Protein AF-A0A924I1H1-F1 (afdb_monomer_lite)

Sequence (68 aa):
VGPGSRIRLARFDFDDATHKGSSQTQVEKGALAVVSGQIAHENPKGMTVQTPTSVLGVRGTRFVVTVK

pLDDT: mean 84.65, std 4.65, range [69.19, 91.56]

Foldseek 3Di:
DFPPWDKDFPDWFADPVQREAATEMETAAAKDKDADDSHLVNPQQRYWYHYPVDIDRHRGGIDMDHHD

Structure (mmCIF, N/CA/C/O backbone):
data_AF-A0A924I1H1-F1
#
_entry.id   AF-A0A924I1H1-F1
#
loop_
_atom_site.group_PDB
_atom_site.id
_atom_site.type_symbol
_atom_site.label_atom_id
_atom_site.label_alt_id
_atom_site.label_comp_id
_atom_site.label_asym_id
_atom_site.label_entity_id
_atom_site.label_seq_id
_atom_site.pdbx_PDB_ins_code
_atom_site.Cartn_x
_atom_site.Cartn_y
_atom_site.Cartn_z
_atom_site.occupancy
_atom_site.B_iso_or_equiv
_atom_site.auth_seq_id
_atom_site.auth_comp_id
_atom_site.auth_asym_id
_atom_site.auth_atom_id
_atom_site.pdbx_PDB_model_num
ATOM 1 N N . VAL A 1 1 ? -2.382 -9.217 6.411 1.00 81.62 1 VAL A N 1
ATOM 2 C CA . VAL A 1 1 ? -3.651 -8.499 6.688 1.00 81.62 1 VA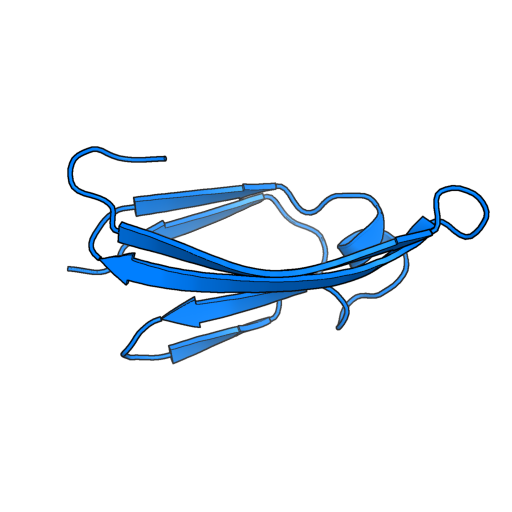L A CA 1
ATOM 3 C C . VAL A 1 1 ? -4.138 -8.924 8.063 1.00 81.62 1 VAL A C 1
ATOM 5 O O . VAL A 1 1 ? -4.000 -10.099 8.373 1.00 81.62 1 VAL A O 1
ATOM 8 N N . GLY A 1 2 ? -4.599 -7.989 8.897 1.00 82.94 2 GLY A N 1
ATOM 9 C CA . GLY A 1 2 ? -5.080 -8.285 10.251 1.00 82.94 2 GLY A CA 1
ATOM 10 C C . GLY A 1 2 ? -6.501 -8.879 10.302 1.00 82.94 2 GLY A C 1
ATOM 11 O O . GLY A 1 2 ? -7.215 -8.851 9.297 1.00 82.94 2 GLY A O 1
ATOM 12 N N . PRO A 1 3 ? -6.932 -9.412 11.461 1.00 84.75 3 PRO A N 1
ATOM 13 C CA . PRO A 1 3 ? -8.285 -9.934 11.663 1.00 84.75 3 PRO A CA 1
ATOM 14 C C . PRO A 1 3 ? -9.351 -8.841 11.535 1.00 84.75 3 PRO A C 1
ATOM 16 O O . PRO A 1 3 ? -9.143 -7.707 11.962 1.00 84.75 3 PRO A O 1
ATOM 19 N N . GLY A 1 4 ? -10.508 -9.180 10.961 1.00 86.88 4 GLY A N 1
ATOM 20 C CA . GLY A 1 4 ? -11.627 -8.243 10.809 1.00 86.88 4 GLY A CA 1
ATOM 21 C C . GLY A 1 4 ? -11.378 -7.101 9.817 1.00 86.88 4 GLY A C 1
ATOM 22 O O . GLY A 1 4 ? -12.216 -6.203 9.719 1.00 86.88 4 GLY A O 1
ATOM 23 N N . SER A 1 5 ? -10.265 -7.131 9.077 1.00 88.44 5 SER A N 1
ATOM 24 C CA . SER A 1 5 ? -9.944 -6.104 8.093 1.00 88.44 5 SER A CA 1
ATOM 25 C C . SER A 1 5 ? -10.871 -6.152 6.881 1.00 88.44 5 SER A C 1
ATOM 27 O O . SER A 1 5 ? -11.168 -7.221 6.349 1.00 88.44 5 SER A O 1
ATOM 29 N N . ARG A 1 6 ? -11.278 -4.976 6.402 1.00 90.12 6 ARG A N 1
ATOM 30 C CA . ARG A 1 6 ? -11.970 -4.803 5.122 1.00 90.12 6 ARG A CA 1
ATOM 31 C C . ARG A 1 6 ? -11.107 -3.929 4.231 1.00 90.12 6 ARG A C 1
ATOM 33 O O . ARG A 1 6 ? -10.866 -2.765 4.538 1.00 90.12 6 ARG A O 1
ATOM 40 N N . ILE A 1 7 ? -10.607 -4.528 3.160 1.00 90.75 7 ILE A N 1
ATOM 41 C CA . ILE A 1 7 ? -9.623 -3.924 2.268 1.00 90.75 7 ILE A CA 1
ATOM 42 C C . ILE A 1 7 ? -10.105 -4.129 0.840 1.00 90.75 7 ILE A C 1
ATOM 44 O O . ILE A 1 7 ? -10.581 -5.208 0.491 1.00 90.75 7 ILE A O 1
ATOM 48 N N . ARG A 1 8 ? -9.967 -3.094 0.020 1.00 90.88 8 ARG A N 1
ATOM 49 C CA . ARG A 1 8 ? -10.300 -3.091 -1.398 1.00 90.88 8 ARG A CA 1
ATOM 50 C C . ARG A 1 8 ? -9.088 -2.621 -2.186 1.00 90.88 8 ARG A C 1
ATOM 52 O O . ARG A 1 8 ? -8.578 -1.533 -1.951 1.00 90.88 8 ARG A O 1
ATOM 59 N N . LEU A 1 9 ? -8.644 -3.414 -3.150 1.00 89.38 9 LEU A N 1
ATOM 60 C CA . LEU A 1 9 ? -7.680 -2.959 -4.145 1.00 89.38 9 LEU A CA 1
ATOM 61 C C . LEU A 1 9 ? -8.467 -2.276 -5.266 1.00 89.38 9 LEU A C 1
ATOM 63 O O . LEU A 1 9 ? -9.123 -2.944 -6.057 1.00 89.38 9 LEU A O 1
ATOM 67 N N . ALA A 1 10 ? -8.487 -0.944 -5.265 1.00 89.88 10 ALA A N 1
ATOM 68 C CA . ALA A 1 10 ? -9.280 -0.155 -6.206 1.00 89.88 10 ALA A CA 1
ATOM 69 C C . ALA A 1 10 ? -8.613 -0.067 -7.584 1.00 89.88 10 ALA A C 1
ATOM 71 O O . ALA A 1 10 ? -9.295 -0.056 -8.605 1.00 89.88 10 ALA A O 1
ATOM 72 N N . ARG A 1 11 ? -7.278 -0.014 -7.611 1.00 87.31 11 ARG A N 1
ATOM 73 C CA . ARG A 1 11 ? -6.497 0.021 -8.846 1.00 87.31 11 ARG A CA 1
ATOM 74 C C . ARG A 1 11 ? -5.200 -0.743 -8.658 1.00 87.31 11 ARG A C 1
ATOM 76 O O . ARG A 1 11 ? -4.514 -0.552 -7.655 1.00 87.31 11 ARG A O 1
ATOM 83 N N . PHE A 1 12 ? -4.870 -1.580 -9.625 1.00 88.31 12 PHE A N 1
ATOM 84 C CA . PHE A 1 12 ? -3.569 -2.214 -9.723 1.00 88.31 12 PHE A CA 1
ATOM 85 C C . PHE A 1 12 ? -3.207 -2.319 -11.195 1.00 88.31 12 PHE A C 1
ATOM 87 O O . PHE A 1 12 ? -3.943 -2.914 -11.976 1.00 88.31 12 PHE A O 1
ATOM 94 N N . ASP A 1 13 ? -2.108 -1.680 -11.550 1.00 87.56 13 ASP A N 1
ATOM 95 C CA . ASP A 1 13 ? -1.552 -1.635 -12.888 1.00 87.56 13 ASP A CA 1
ATOM 96 C C . ASP A 1 13 ? -0.044 -1.773 -12.730 1.00 87.56 13 ASP A C 1
ATOM 98 O O . ASP A 1 13 ? 0.559 -1.040 -11.938 1.00 87.56 13 ASP A O 1
ATOM 102 N N . PHE A 1 14 ? 0.534 -2.754 -13.404 1.00 86.38 14 PHE A N 1
ATOM 103 C CA . PHE A 1 14 ? 1.947 -3.063 -13.323 1.00 86.38 14 PHE A CA 1
ATOM 104 C C . PHE A 1 14 ? 2.429 -3.566 -14.674 1.00 86.38 14 PHE A C 1
ATOM 106 O O . PHE A 1 14 ? 1.940 -4.577 -15.178 1.00 86.38 14 PHE A O 1
ATOM 113 N N . ASP A 1 15 ? 3.398 -2.854 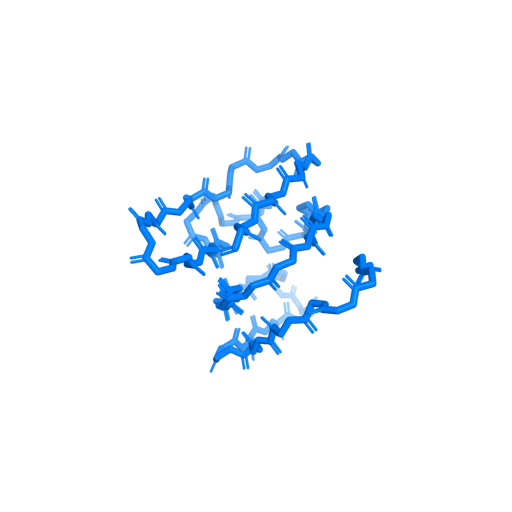-15.230 1.00 86.75 15 ASP A N 1
ATOM 114 C CA . ASP A 1 15 ? 4.140 -3.254 -16.413 1.00 86.75 15 ASP A CA 1
ATOM 115 C C . ASP A 1 15 ? 5.441 -3.925 -15.966 1.00 86.75 15 ASP A C 1
ATOM 117 O O . ASP A 1 15 ? 6.306 -3.279 -15.379 1.00 86.75 15 ASP A O 1
ATOM 121 N N . ASP A 1 16 ? 5.574 -5.220 -16.243 1.00 82.25 16 ASP A N 1
ATOM 122 C CA . ASP A 1 16 ? 6.739 -6.027 -15.866 1.00 82.25 16 ASP A CA 1
ATOM 123 C C . ASP A 1 16 ? 8.008 -5.645 -16.655 1.00 82.25 16 ASP A C 1
ATOM 125 O O . ASP A 1 16 ? 9.121 -5.787 -16.162 1.00 82.25 16 ASP A O 1
ATOM 129 N N . ALA A 1 17 ? 7.868 -5.092 -17.868 1.00 86.94 17 ALA A N 1
ATOM 130 C CA . ALA A 1 17 ? 9.011 -4.704 -18.694 1.00 86.94 17 ALA A CA 1
ATOM 131 C C . ALA A 1 17 ? 9.626 -3.374 -18.241 1.00 86.94 17 ALA A C 1
ATOM 133 O O . ALA A 1 17 ? 10.845 -3.197 -18.283 1.00 86.94 17 ALA A O 1
ATOM 134 N N . THR A 1 18 ? 8.787 -2.422 -17.823 1.00 82.81 18 THR A N 1
ATOM 135 C CA . THR A 1 18 ? 9.244 -1.096 -17.374 1.00 82.81 18 THR A CA 1
ATOM 136 C C . THR A 1 18 ? 9.240 -0.929 -15.858 1.00 82.81 18 THR A C 1
ATOM 138 O O . THR A 1 18 ? 9.713 0.094 -15.365 1.00 82.81 18 THR A O 1
ATOM 141 N N . HIS A 1 19 ? 8.701 -1.906 -15.121 1.00 80.69 19 HIS A N 1
ATOM 142 C CA . HIS A 1 19 ? 8.434 -1.872 -13.679 1.00 80.69 19 HIS A CA 1
ATOM 143 C C . HIS A 1 19 ? 7.593 -0.664 -13.219 1.00 80.69 19 HIS A C 1
ATOM 145 O O . HIS A 1 19 ? 7.504 -0.360 -12.023 1.00 80.69 19 HIS A O 1
ATOM 151 N N . LYS A 1 20 ? 6.949 0.038 -14.161 1.00 82.06 20 LYS A N 1
ATOM 152 C CA . LYS A 1 20 ? 6.080 1.185 -13.896 1.00 82.06 20 LYS A CA 1
ATOM 153 C C . LYS A 1 20 ? 4.663 0.710 -13.629 1.00 82.06 20 LYS A C 1
ATOM 155 O O . LYS A 1 20 ? 4.222 -0.329 -14.107 1.00 82.06 20 LYS A O 1
ATOM 160 N N . GLY A 1 21 ? 3.928 1.495 -12.852 1.00 84.94 21 GLY A N 1
ATOM 161 C CA . GLY A 1 21 ? 2.576 1.114 -12.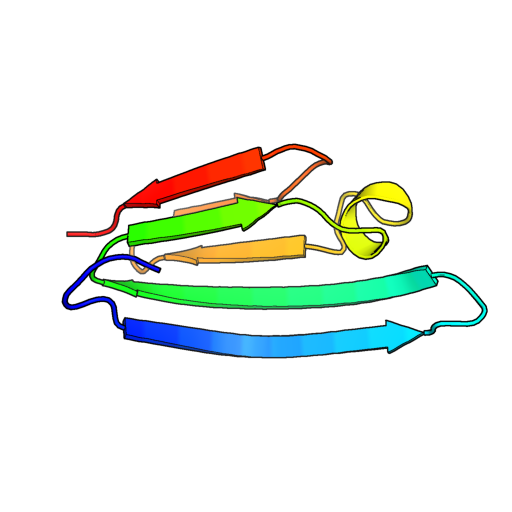489 1.00 84.94 21 GLY A CA 1
ATOM 162 C C . GLY A 1 21 ? 1.904 2.052 -11.506 1.00 84.94 21 GLY A C 1
ATOM 163 O O . GLY A 1 21 ? 2.462 3.073 -11.087 1.00 84.94 21 GLY A O 1
ATOM 164 N N . SER A 1 22 ? 0.686 1.673 -11.128 1.00 85.69 22 SER A N 1
ATOM 165 C CA . SER A 1 22 ? -0.077 2.319 -10.068 1.00 85.69 22 SER A CA 1
ATOM 166 C C . SER A 1 22 ? -0.801 1.289 -9.202 1.00 85.69 22 SER A C 1
ATOM 168 O O . SER A 1 22 ? -1.403 0.344 -9.699 1.00 85.69 22 SER A O 1
ATOM 170 N N . SER A 1 23 ? -0.767 1.482 -7.890 1.00 85.88 23 SER A N 1
ATOM 171 C CA . SER A 1 23 ? -1.478 0.686 -6.899 1.00 85.88 23 SER A CA 1
ATOM 172 C C . SER A 1 23 ? -2.243 1.623 -5.976 1.00 85.88 23 SER A C 1
ATOM 174 O O . SER A 1 23 ? -1.663 2.478 -5.303 1.00 85.88 23 SER A O 1
ATOM 176 N N . GLN A 1 24 ? -3.559 1.458 -5.948 1.00 88.81 24 GLN A N 1
ATOM 177 C CA . GLN A 1 24 ? -4.457 2.186 -5.069 1.00 88.81 24 GLN A CA 1
ATOM 178 C C . GLN A 1 2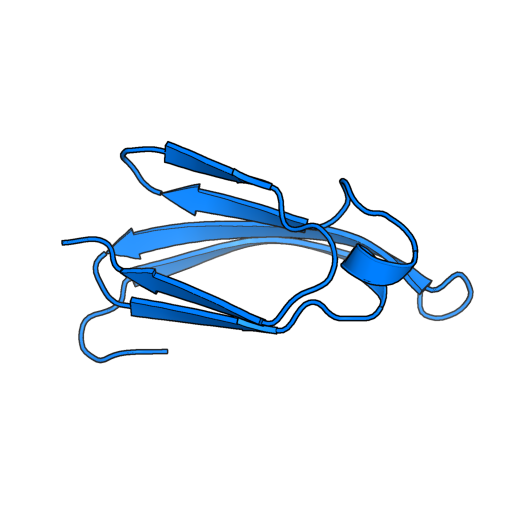4 ? -5.206 1.188 -4.200 1.00 88.81 24 GLN A C 1
ATOM 180 O O . GLN A 1 24 ? -6.068 0.445 -4.673 1.00 88.81 24 GLN A O 1
ATOM 185 N N . THR A 1 25 ? -4.882 1.188 -2.912 1.00 90.19 25 THR A N 1
ATOM 186 C CA . THR A 1 25 ? -5.524 0.323 -1.921 1.00 90.19 25 THR A CA 1
ATOM 187 C C . THR A 1 25 ? -6.386 1.156 -0.990 1.00 90.19 25 THR A C 1
ATOM 189 O O . THR A 1 25 ? -5.933 2.163 -0.466 1.00 90.19 25 THR A O 1
ATOM 192 N N . GLN A 1 26 ? -7.616 0.734 -0.754 1.00 91.56 26 GLN A N 1
ATOM 193 C CA . GLN A 1 26 ? -8.532 1.313 0.217 1.00 91.56 26 GLN A CA 1
ATOM 194 C C . GLN A 1 26 ? -8.663 0.371 1.416 1.00 91.56 26 GLN A C 1
ATOM 196 O O . GLN A 1 26 ? -8.923 -0.819 1.250 1.00 91.56 26 GLN A O 1
ATOM 201 N N . VAL A 1 27 ? -8.476 0.885 2.626 1.00 90.44 27 VAL A N 1
ATOM 202 C CA . VAL A 1 27 ? -8.611 0.142 3.883 1.00 90.44 27 VAL A CA 1
ATOM 203 C C . VAL A 1 27 ? -9.764 0.753 4.657 1.00 90.44 27 VAL A C 1
ATOM 205 O O . VAL A 1 27 ? -9.615 1.824 5.230 1.00 90.44 27 VAL A O 1
ATOM 208 N N . GLU A 1 28 ? -10.909 0.079 4.666 1.00 90.19 28 GLU A N 1
ATOM 209 C CA . GLU A 1 28 ? -12.125 0.565 5.325 1.00 90.19 28 GLU A CA 1
ATOM 210 C C . GLU A 1 28 ? -12.096 0.307 6.839 1.00 90.19 28 GLU A C 1
ATOM 212 O O . GLU A 1 28 ? -12.555 1.148 7.602 1.00 90.19 28 GLU A O 1
ATOM 217 N N . LYS A 1 29 ? -11.538 -0.829 7.283 1.00 89.25 29 LYS A N 1
ATOM 218 C CA . LYS A 1 29 ? -11.305 -1.141 8.706 1.00 89.25 29 LYS A CA 1
ATOM 219 C C . LYS A 1 29 ? -10.212 -2.192 8.893 1.00 89.25 29 LYS A C 1
ATOM 221 O O . LYS A 1 29 ? -9.924 -2.947 7.961 1.00 89.25 2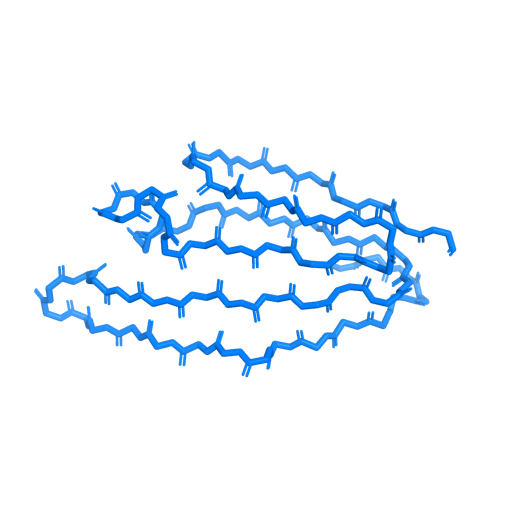9 LYS A O 1
ATOM 226 N N . GLY A 1 30 ? -9.672 -2.289 10.105 1.00 89.94 30 GLY A N 1
ATOM 227 C CA . GLY A 1 30 ? -8.671 -3.269 10.524 1.00 89.94 30 GLY A CA 1
ATOM 228 C C . GLY A 1 30 ? -7.234 -2.845 10.222 1.00 89.94 30 GLY A C 1
ATOM 229 O O . GLY A 1 30 ? -6.934 -1.663 10.085 1.00 89.94 30 GLY A O 1
ATOM 230 N N . ALA A 1 31 ? -6.323 -3.814 10.136 1.00 87.69 31 ALA A N 1
ATOM 231 C CA . ALA A 1 31 ? -4.902 -3.569 9.899 1.00 87.69 31 ALA A CA 1
ATOM 232 C C . ALA A 1 31 ? -4.427 -4.104 8.537 1.00 87.69 31 ALA A C 1
ATOM 234 O O . ALA A 1 31 ? -4.759 -5.228 8.135 1.00 87.69 31 ALA A O 1
ATOM 235 N N . LEU A 1 32 ? -3.592 -3.321 7.854 1.00 87.25 32 LEU A N 1
ATOM 236 C CA . LEU A 1 32 ? -2.894 -3.680 6.623 1.00 87.25 32 LEU A CA 1
ATOM 237 C C . LEU A 1 32 ? -1.409 -3.330 6.757 1.00 87.25 32 LEU A C 1
ATOM 239 O O . LEU A 1 32 ? -1.058 -2.176 6.973 1.00 87.25 32 LEU A O 1
ATOM 243 N N . ALA A 1 33 ? -0.537 -4.319 6.574 1.00 85.44 33 ALA A N 1
ATOM 244 C CA . ALA A 1 33 ? 0.885 -4.088 6.356 1.00 85.44 33 ALA A CA 1
ATOM 245 C C . ALA A 1 33 ? 1.149 -4.055 4.849 1.00 85.44 33 ALA A C 1
ATOM 247 O O . ALA A 1 33 ? 0.751 -4.982 4.141 1.00 85.44 33 ALA A O 1
ATOM 248 N N . VAL A 1 34 ? 1.810 -3.003 4.373 1.00 82.06 34 VAL A N 1
ATOM 249 C CA . VAL A 1 34 ? 2.198 -2.841 2.971 1.00 82.06 34 VAL A CA 1
ATOM 250 C C . VAL A 1 34 ? 3.715 -2.807 2.892 1.00 82.06 34 VAL A C 1
ATOM 252 O O . VAL A 1 34 ? 4.384 -2.102 3.647 1.00 82.06 34 VAL A O 1
ATOM 255 N N . VAL A 1 35 ? 4.255 -3.575 1.954 1.00 81.94 35 VAL A N 1
ATOM 256 C CA . VAL A 1 35 ? 5.659 -3.512 1.558 1.00 81.94 35 VAL A CA 1
ATOM 257 C C . VAL A 1 35 ? 5.691 -2.829 0.202 1.00 81.94 35 VAL A C 1
ATOM 259 O O . VAL A 1 35 ? 5.081 -3.326 -0.742 1.00 81.94 35 VAL A O 1
ATOM 262 N N . 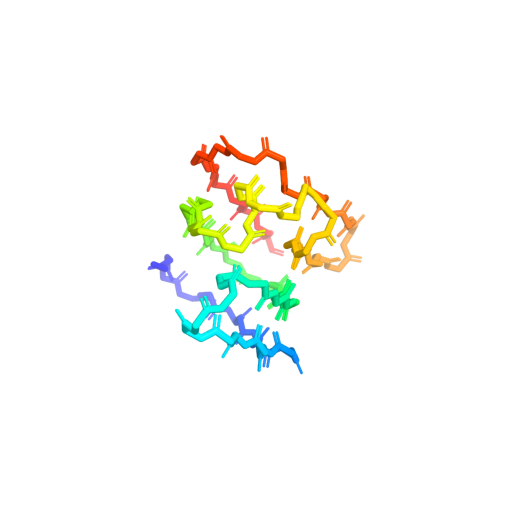SER A 1 36 ? 6.357 -1.679 0.109 1.00 71.56 36 SER A N 1
ATOM 263 C CA . SER A 1 36 ? 6.588 -1.014 -1.172 1.00 71.56 36 SER A CA 1
ATOM 264 C C . SER A 1 36 ? 7.323 -1.962 -2.127 1.00 71.56 36 SER A C 1
ATOM 266 O O . SER A 1 36 ? 8.450 -2.366 -1.837 1.00 71.56 36 SER A O 1
ATOM 268 N N . GLY A 1 37 ? 6.670 -2.337 -3.228 1.00 78.81 37 GLY A N 1
ATOM 269 C CA . GLY A 1 37 ? 7.273 -3.124 -4.306 1.00 78.81 37 GLY A CA 1
ATOM 270 C C . GLY A 1 37 ? 7.995 -2.244 -5.329 1.00 78.81 37 GLY A C 1
ATOM 271 O O . GLY A 1 37 ? 8.185 -1.045 -5.107 1.00 78.81 37 GLY A O 1
ATOM 272 N N . GLN A 1 38 ? 8.334 -2.825 -6.481 1.00 78.56 38 GLN A N 1
ATOM 273 C CA . GLN A 1 38 ? 9.007 -2.120 -7.580 1.00 78.56 38 GLN A CA 1
ATOM 274 C C . GLN A 1 38 ? 8.230 -0.879 -8.058 1.00 78.56 38 GLN A C 1
ATOM 276 O O . GLN A 1 38 ? 8.846 0.140 -8.344 1.00 78.56 38 GLN A O 1
ATOM 281 N N . ILE A 1 39 ? 6.890 -0.895 -8.000 1.00 79.50 39 ILE A N 1
ATOM 282 C CA . ILE A 1 39 ? 6.041 0.260 -8.356 1.00 79.50 39 ILE A CA 1
ATOM 283 C C . ILE A 1 39 ? 6.400 1.517 -7.557 1.00 79.50 39 ILE A C 1
ATOM 285 O O . ILE A 1 39 ? 6.519 2.590 -8.133 1.00 79.50 39 ILE A O 1
ATOM 289 N N . ALA A 1 40 ? 6.557 1.410 -6.235 1.00 79.56 40 ALA A N 1
ATOM 290 C CA . ALA A 1 40 ? 6.901 2.556 -5.386 1.00 79.56 40 ALA A CA 1
ATOM 291 C C . ALA A 1 40 ? 8.384 2.940 -5.477 1.00 79.56 40 ALA A C 1
ATOM 293 O O . ALA A 1 40 ? 8.742 4.061 -5.110 1.00 79.56 40 ALA A O 1
ATOM 294 N N . HIS A 1 41 ? 9.231 2.009 -5.921 1.00 81.56 41 HIS A N 1
ATOM 295 C CA . HIS A 1 41 ? 10.644 2.259 -6.175 1.00 81.56 41 HIS A CA 1
ATOM 296 C C . HIS A 1 41 ? 10.830 3.091 -7.451 1.00 81.56 41 HIS A C 1
ATOM 298 O O . HIS A 1 41 ? 11.447 4.151 -7.397 1.00 81.56 41 HIS A O 1
ATOM 304 N N . GLU A 1 42 ? 10.218 2.663 -8.557 1.00 83.19 42 GLU A N 1
ATOM 305 C CA . GLU A 1 42 ? 10.258 3.359 -9.849 1.00 83.19 42 GLU A CA 1
ATOM 306 C C . GLU A 1 42 ? 9.394 4.621 -9.868 1.00 83.19 42 GLU A C 1
ATOM 308 O O . GLU A 1 42 ? 9.769 5.659 -10.412 1.00 83.19 42 GLU A O 1
ATOM 313 N N . ASN A 1 43 ? 8.215 4.557 -9.247 1.00 80.38 43 ASN A N 1
ATOM 314 C CA . ASN A 1 43 ? 7.296 5.676 -9.148 1.00 80.38 43 ASN A CA 1
ATOM 315 C C . ASN A 1 43 ? 6.912 5.932 -7.681 1.00 80.38 43 ASN A C 1
ATOM 317 O O . ASN A 1 43 ? 5.949 5.353 -7.174 1.00 80.38 43 ASN A O 1
ATOM 321 N N . PRO A 1 44 ? 7.573 6.890 -7.009 1.00 74.94 44 PRO A N 1
ATOM 322 C CA . PRO A 1 44 ? 7.243 7.311 -5.645 1.00 74.94 44 PRO A CA 1
ATOM 323 C C . PRO A 1 44 ? 5.790 7.761 -5.425 1.00 74.94 44 PRO A C 1
ATOM 325 O O . PRO A 1 44 ? 5.347 7.856 -4.284 1.00 74.94 44 PRO A O 1
ATOM 328 N N . LYS A 1 45 ? 5.056 8.093 -6.496 1.00 78.69 45 LYS A N 1
ATOM 329 C CA . LYS A 1 45 ? 3.627 8.456 -6.465 1.00 78.69 45 LYS A CA 1
ATOM 330 C C . LYS A 1 45 ? 2.718 7.327 -6.966 1.00 78.69 45 LYS A C 1
ATOM 332 O O . LYS A 1 45 ? 1.503 7.487 -7.004 1.00 78.69 45 LYS A O 1
ATOM 337 N N . GLY A 1 46 ? 3.299 6.198 -7.362 1.00 81.00 46 GLY A N 1
ATOM 338 C CA . GLY A 1 46 ? 2.606 5.048 -7.925 1.00 81.00 46 GLY A CA 1
ATOM 339 C C . GLY A 1 46 ? 1.883 4.209 -6.880 1.00 81.00 46 GLY A C 1
ATOM 340 O O . GLY A 1 46 ? 1.028 3.420 -7.247 1.00 81.00 46 GLY A O 1
ATOM 341 N N . MET A 1 47 ? 2.157 4.370 -5.584 1.00 86.62 47 MET A N 1
ATOM 342 C CA . MET A 1 47 ? 1.456 3.636 -4.528 1.00 86.62 47 MET A CA 1
ATOM 343 C C . MET A 1 47 ? 0.728 4.587 -3.577 1.00 86.62 47 MET A C 1
ATOM 345 O O . MET A 1 47 ? 1.341 5.439 -2.934 1.00 86.62 47 MET A O 1
ATOM 349 N N . THR A 1 48 ? -0.588 4.405 -3.460 1.00 88.44 48 THR A N 1
ATOM 350 C CA . THR A 1 48 ? -1.450 5.166 -2.549 1.00 88.44 48 THR A CA 1
ATOM 351 C C . THR A 1 48 ? -2.309 4.223 -1.718 1.00 88.44 48 THR A C 1
ATOM 353 O O . THR A 1 48 ? -2.930 3.296 -2.243 1.00 88.44 48 THR A O 1
ATOM 356 N N . VAL A 1 49 ? -2.386 4.487 -0.416 1.00 88.44 49 VAL A N 1
ATOM 357 C CA . VAL A 1 49 ? -3.312 3.824 0.501 1.00 88.44 49 VAL A CA 1
ATOM 358 C C . VAL A 1 49 ? -4.318 4.845 1.006 1.00 88.44 49 VAL A C 1
ATOM 360 O O . VAL A 1 49 ? -3.947 5.880 1.539 1.00 88.44 49 VAL A O 1
ATOM 363 N N . GLN A 1 50 ? -5.600 4.568 0.840 1.00 89.94 50 GLN A N 1
ATOM 364 C CA . GLN A 1 50 ? -6.690 5.409 1.312 1.00 89.94 50 GLN A CA 1
ATOM 365 C C . GLN A 1 50 ? -7.371 4.734 2.495 1.00 89.94 50 GLN A C 1
ATOM 367 O O . GLN A 1 50 ? -7.717 3.558 2.439 1.00 89.94 50 GLN A O 1
ATOM 372 N N . THR A 1 51 ? -7.582 5.484 3.560 1.00 89.94 51 THR A N 1
ATOM 373 C CA . THR A 1 51 ? -8.426 5.116 4.693 1.00 89.94 51 THR A CA 1
ATOM 374 C C . THR A 1 51 ? -9.597 6.100 4.758 1.00 89.94 51 THR A C 1
ATOM 376 O O . THR A 1 51 ? -9.503 7.192 4.193 1.00 89.94 51 THR A O 1
ATOM 379 N N . PRO A 1 52 ? -10.702 5.771 5.452 1.00 86.31 52 PRO A N 1
ATOM 380 C CA . PRO A 1 52 ? -11.827 6.690 5.624 1.00 86.31 52 PRO A CA 1
ATOM 381 C C . PRO A 1 52 ? -11.424 8.056 6.189 1.00 86.31 52 PRO A C 1
ATOM 383 O O . PRO A 1 52 ? -12.095 9.051 5.942 1.00 86.31 52 PRO A O 1
ATOM 386 N N . THR A 1 53 ? -10.330 8.104 6.951 1.00 85.00 53 THR A N 1
ATOM 387 C CA . THR A 1 53 ? -9.869 9.300 7.654 1.00 85.00 53 THR A CA 1
ATOM 388 C C . THR A 1 53 ? -8.679 9.987 6.988 1.00 85.00 53 THR A C 1
ATOM 390 O O . THR A 1 53 ? -8.355 11.110 7.368 1.00 85.00 53 THR A O 1
ATOM 393 N N . SER A 1 54 ? -7.970 9.348 6.049 1.00 85.81 54 SER A N 1
ATOM 394 C CA . SER A 1 54 ? -6.701 9.866 5.517 1.00 85.81 54 SER A CA 1
ATOM 395 C C . SER A 1 54 ? -6.269 9.205 4.207 1.00 85.81 54 SER A C 1
ATOM 397 O O . SER A 1 54 ? -6.597 8.060 3.915 1.00 85.81 54 SER A O 1
ATOM 399 N N . VAL A 1 55 ? -5.444 9.910 3.430 1.00 86.50 55 VAL A N 1
ATOM 400 C CA . VAL A 1 55 ? -4.753 9.352 2.260 1.00 86.50 55 VAL A CA 1
ATOM 401 C C . VAL A 1 55 ? -3.256 9.311 2.546 1.00 86.50 55 VAL A C 1
ATOM 403 O O . VAL A 1 55 ? -2.650 10.331 2.856 1.00 86.50 55 VAL A O 1
ATOM 406 N N . LEU A 1 56 ? -2.662 8.127 2.438 1.00 85.38 56 LEU A N 1
ATOM 407 C CA . LEU A 1 56 ? -1.243 7.876 2.638 1.00 85.38 56 LEU A CA 1
ATOM 408 C C . LEU A 1 56 ? -0.569 7.628 1.284 1.00 85.38 56 LEU A C 1
ATOM 410 O O . LEU A 1 56 ? -0.886 6.666 0.583 1.00 85.38 56 LEU A O 1
ATOM 414 N N . GLY A 1 57 ? 0.389 8.484 0.929 1.00 82.19 57 GLY A N 1
ATOM 415 C CA . GLY A 1 57 ? 1.298 8.256 -0.197 1.00 82.19 57 GLY A CA 1
ATOM 416 C C . GLY A 1 57 ? 2.497 7.415 0.239 1.00 82.19 57 GLY A C 1
ATOM 417 O O . GLY A 1 57 ? 3.125 7.713 1.255 1.00 82.19 57 GLY A O 1
ATOM 418 N N . VAL A 1 58 ? 2.823 6.367 -0.517 1.00 79.88 58 VAL A N 1
ATOM 419 C CA . VAL A 1 58 ? 3.896 5.429 -0.163 1.00 79.88 58 VAL A CA 1
ATOM 420 C C . VAL A 1 58 ? 5.148 5.732 -0.970 1.00 79.88 58 VAL A C 1
ATOM 422 O O . VAL A 1 58 ? 5.195 5.479 -2.171 1.00 79.88 58 VAL A O 1
ATOM 425 N N . ARG A 1 59 ? 6.200 6.189 -0.288 1.00 75.62 59 ARG A N 1
ATOM 426 C CA . ARG A 1 59 ? 7.515 6.452 -0.885 1.00 75.62 59 ARG A CA 1
ATOM 427 C C . ARG A 1 59 ? 8.562 5.456 -0.373 1.00 75.62 59 ARG A C 1
ATOM 429 O O . ARG A 1 59 ? 9.423 5.810 0.421 1.00 75.62 59 ARG A O 1
ATOM 436 N N . GLY A 1 60 ? 8.466 4.208 -0.834 1.00 69.19 60 GLY A N 1
ATOM 437 C CA . GLY A 1 60 ? 9.576 3.245 -0.772 1.00 69.19 60 GLY A CA 1
ATOM 438 C C . GLY A 1 60 ? 9.942 2.665 0.601 1.00 69.19 60 GLY A C 1
ATOM 439 O O . GLY A 1 60 ? 11.125 2.525 0.895 1.00 69.19 60 GLY A O 1
ATOM 440 N N . THR A 1 61 ? 8.971 2.297 1.440 1.00 79.88 61 THR A N 1
ATOM 441 C CA . THR A 1 61 ? 9.228 1.600 2.713 1.00 79.88 61 THR A CA 1
ATOM 442 C C . THR A 1 61 ? 8.164 0.544 3.044 1.00 79.88 61 THR A C 1
ATOM 444 O O . THR A 1 61 ? 7.145 0.396 2.364 1.00 79.88 61 THR A O 1
ATOM 447 N N . ARG A 1 62 ? 8.402 -0.214 4.122 1.00 80.62 62 ARG A N 1
ATOM 448 C CA . ARG A 1 62 ? 7.391 -1.061 4.769 1.00 80.62 62 ARG A CA 1
ATOM 449 C C . ARG A 1 62 ? 6.667 -0.253 5.837 1.00 80.62 62 ARG A C 1
ATOM 451 O O . ARG A 1 62 ? 7.321 0.347 6.684 1.00 80.62 62 ARG A O 1
ATOM 458 N N . PHE A 1 63 ? 5.341 -0.277 5.831 1.00 83.56 63 PHE A N 1
ATOM 459 C CA . PHE A 1 63 ? 4.533 0.414 6.834 1.00 83.56 63 PHE A CA 1
ATOM 460 C C . PHE A 1 63 ? 3.272 -0.381 7.166 1.00 83.56 63 PHE A C 1
ATOM 462 O O . PHE A 1 63 ? 2.831 -1.244 6.403 1.00 83.56 63 PHE A O 1
ATOM 469 N N . VAL A 1 64 ? 2.699 -0.091 8.331 1.00 85.94 64 VAL A N 1
ATOM 470 C CA . VAL A 1 64 ? 1.456 -0.699 8.805 1.00 85.94 64 VAL A CA 1
ATOM 471 C C . VAL A 1 64 ? 0.425 0.402 8.990 1.00 85.94 64 VAL A C 1
ATOM 473 O O . VAL A 1 64 ? 0.700 1.418 9.621 1.00 85.94 64 VAL A O 1
ATOM 476 N N . VAL A 1 65 ? -0.759 0.191 8.430 1.00 86.06 65 VAL A N 1
ATOM 477 C CA . VAL A 1 65 ? -1.923 1.060 8.582 1.00 86.06 65 VAL A CA 1
ATOM 478 C C . VAL A 1 65 ? -2.947 0.332 9.427 1.00 86.06 65 VAL A C 1
ATOM 480 O O . VAL A 1 65 ? -3.303 -0.804 9.114 1.00 86.06 65 VAL A O 1
ATOM 483 N N . THR A 1 66 ? -3.442 1.001 10.463 1.00 86.25 66 THR A N 1
ATOM 484 C CA . THR A 1 66 ? -4.512 0.491 11.320 1.00 86.25 66 THR A CA 1
ATOM 485 C C . THR A 1 66 ? -5.662 1.484 11.314 1.00 86.25 66 THR A C 1
ATOM 487 O O . THR A 1 66 ? -5.492 2.645 11.678 1.00 86.25 66 THR A O 1
ATOM 490 N N . VAL A 1 67 ? -6.832 1.012 10.900 1.00 86.69 67 VAL A N 1
ATOM 491 C CA . VAL A 1 67 ? -8.097 1.744 10.881 1.00 86.69 67 VAL A CA 1
ATOM 492 C C . VAL A 1 67 ? -9.026 1.063 11.881 1.00 86.69 67 VAL A C 1
ATOM 494 O O . VAL A 1 67 ? -9.152 -0.163 11.861 1.00 86.69 67 VAL A O 1
ATOM 497 N N . LYS A 1 68 ? -9.625 1.841 12.785 1.00 82.25 68 LYS A N 1
ATOM 498 C CA . LYS A 1 68 ? -10.593 1.322 13.759 1.00 82.25 68 LYS A CA 1
ATOM 499 C C . LYS A 1 68 ? -11.963 1.140 13.122 1.00 82.25 68 LYS A C 1
ATOM 501 O O . LYS A 1 68 ? -12.347 2.029 12.336 1.00 82.25 68 LYS A O 1
#

Radius of gyration: 11.83 Å; chains: 1; bounding box: 23×20×32 Å

Secondary structure (DSSP, 8-state):
--TT-EEEEEEEEE-TTT--EEEEEEEEEEEEEEE--HHHHH-TTSEEEEETTEEEE--SSEEEEEE-